Protein AF-A0A7G7GEW9-F1 (afdb_monomer_lite)

Foldseek 3Di:
DCPVVLVVCLVPDPLLPDDLVRLVVVLVVLVVVLVVDPDPVVNVVSVVSNVSSVVSNVVNVVVVVVVVPDDPPD

pLDDT: mean 79.92, std 12.78, range [37.16, 90.56]

Sequence (74 aa):
MGLGLIDWIFDNLDVQKLDKKQVVDYLAYLKEISGQETSLKKSMKYYAYKVALENRLVYLDQEAINTWHSPKRI

Secondary structure (DSSP, 8-state):
--HHHHHHHHHH--GGG--HHHHHHHHHHHHHHHTT---HHHHHHHHHHHHHHHHHHHHHHHHHHHHHT-----

Organism: NCBI:txid2086471

Radius of gyration: 15.76 Å; chains: 1; bounding box: 43×17×50 Å

Structure (mmCIF, N/CA/C/O backbone):
data_AF-A0A7G7GEW9-F1
#
_entry.id   AF-A0A7G7GEW9-F1
#
loop_
_atom_site.group_PDB
_atom_site.id
_atom_site.type_symbol
_atom_site.label_atom_id
_atom_site.label_alt_id
_atom_site.label_comp_id
_atom_site.label_asym_id
_atom_site.label_entity_id
_atom_site.label_seq_id
_atom_site.pdbx_PDB_ins_code
_atom_site.Cartn_x
_atom_site.Cartn_y
_atom_site.Cartn_z
_atom_site.occupancy
_atom_site.B_iso_or_equiv
_atom_site.auth_seq_id
_atom_site.auth_comp_id
_atom_site.auth_asym_id
_atom_site.auth_atom_id
_atom_site.pdbx_PDB_model_num
ATOM 1 N N . MET A 1 1 ? -19.435 4.258 8.686 1.00 37.16 1 MET A N 1
ATOM 2 C CA . MET A 1 1 ? -19.467 2.911 8.072 1.00 37.16 1 MET A CA 1
ATOM 3 C C . MET A 1 1 ? -18.602 2.889 6.803 1.00 37.16 1 MET A C 1
ATOM 5 O O . MET A 1 1 ? -19.140 2.812 5.713 1.00 37.16 1 MET A O 1
ATOM 9 N N . GLY A 1 2 ? -17.270 2.996 6.924 1.00 49.62 2 GLY A N 1
ATOM 10 C CA . GLY A 1 2 ? -16.337 2.969 5.772 1.00 49.62 2 GLY A CA 1
ATOM 11 C C . GLY A 1 2 ? -15.145 2.016 5.946 1.00 49.62 2 GLY A C 1
ATOM 12 O O . GLY A 1 2 ? -14.270 1.952 5.096 1.00 49.62 2 GLY A O 1
ATOM 13 N N . LEU A 1 3 ? -15.108 1.267 7.055 1.00 54.38 3 LEU A N 1
ATOM 14 C 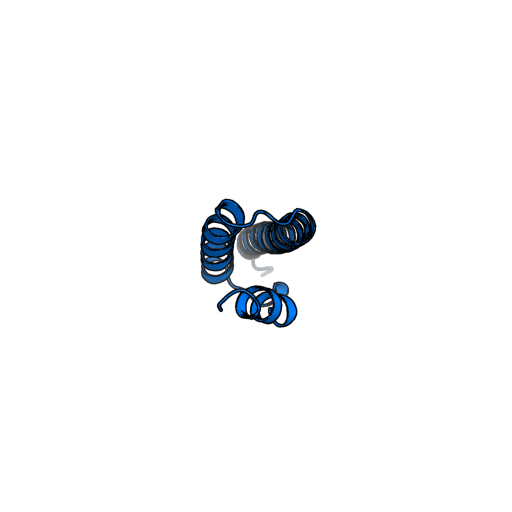CA . LEU A 1 3 ? -13.916 0.554 7.535 1.00 54.38 3 LEU A CA 1
ATOM 15 C C . LEU A 1 3 ? -13.719 -0.844 6.926 1.00 54.38 3 LEU A C 1
ATOM 17 O O . LEU A 1 3 ? -12.631 -1.383 7.041 1.00 54.38 3 LEU A O 1
ATOM 21 N N . GLY A 1 4 ? -14.742 -1.428 6.293 1.00 68.12 4 GLY A N 1
ATOM 22 C CA . GLY A 1 4 ? -14.623 -2.726 5.610 1.00 68.12 4 GLY A CA 1
ATOM 23 C C . GLY A 1 4 ? -14.133 -2.618 4.165 1.00 68.12 4 GLY A C 1
ATOM 24 O O . GLY A 1 4 ? -13.642 -3.593 3.611 1.00 68.12 4 GLY A O 1
ATOM 25 N N . LEU A 1 5 ? -14.241 -1.431 3.560 1.00 75.50 5 LEU A N 1
ATOM 26 C CA . LEU A 1 5 ? -13.844 -1.216 2.172 1.00 75.50 5 LEU A CA 1
ATOM 27 C C . LEU A 1 5 ? -12.322 -1.288 2.009 1.00 75.50 5 LEU A C 1
ATOM 29 O O . LEU A 1 5 ? -11.852 -1.818 1.018 1.00 75.50 5 LEU A O 1
ATOM 33 N N . ILE A 1 6 ? -11.560 -0.801 2.991 1.00 75.88 6 ILE A N 1
ATOM 34 C CA . ILE A 1 6 ? -10.092 -0.817 2.955 1.00 75.88 6 ILE A CA 1
ATOM 35 C C . ILE A 1 6 ? -9.574 -2.251 3.027 1.00 75.88 6 ILE A C 1
ATOM 37 O O . ILE A 1 6 ? -8.831 -2.662 2.142 1.00 75.88 6 ILE A O 1
ATOM 41 N N . ASP A 1 7 ? -9.991 -3.012 4.046 1.00 75.75 7 ASP A N 1
ATOM 42 C CA . ASP A 1 7 ? -9.633 -4.430 4.163 1.00 75.75 7 ASP A CA 1
ATOM 43 C C . ASP A 1 7 ? -10.034 -5.179 2.878 1.00 75.75 7 ASP A C 1
ATOM 45 O O . ASP A 1 7 ? -9.226 -5.912 2.325 1.00 75.75 7 ASP A O 1
ATOM 49 N N . TRP A 1 8 ? -11.227 -4.917 2.326 1.00 82.44 8 TRP A N 1
ATOM 50 C CA . TRP A 1 8 ? -11.668 -5.542 1.076 1.00 82.44 8 TRP A CA 1
ATOM 51 C C . TRP A 1 8 ? -10.822 -5.145 -0.143 1.00 82.44 8 TRP A C 1
ATOM 53 O O . TRP A 1 8 ? -10.470 -6.016 -0.934 1.00 82.44 8 TRP A O 1
ATOM 63 N N . ILE A 1 9 ? -10.481 -3.861 -0.303 1.00 81.69 9 ILE A N 1
ATOM 64 C CA . ILE A 1 9 ? -9.624 -3.388 -1.397 1.00 81.69 9 ILE A CA 1
ATOM 65 C C . ILE A 1 9 ? -8.285 -4.106 -1.316 1.00 81.69 9 ILE A C 1
ATOM 67 O O . ILE A 1 9 ? -7.884 -4.710 -2.300 1.00 81.69 9 ILE A O 1
ATOM 71 N N . PHE A 1 10 ? -7.623 -4.079 -0.159 1.00 80.62 10 PHE A N 1
ATOM 72 C CA . PHE A 1 10 ? -6.285 -4.646 -0.009 1.00 80.62 10 PHE A CA 1
ATOM 73 C C . PHE A 1 10 ? -6.259 -6.177 -0.042 1.00 80.62 10 PHE A C 1
ATOM 75 O O . PHE A 1 10 ? -5.295 -6.739 -0.554 1.00 80.62 10 PHE A O 1
ATOM 82 N N . ASP A 1 11 ? -7.316 -6.851 0.413 1.00 82.88 11 ASP A N 1
ATOM 83 C CA . ASP A 1 11 ? -7.435 -8.309 0.297 1.00 82.88 11 ASP A CA 1
ATOM 84 C C . ASP A 1 11 ? -7.676 -8.762 -1.158 1.00 82.88 11 ASP A C 1
ATOM 86 O O . ASP A 1 11 ? -7.354 -9.896 -1.508 1.00 82.88 11 ASP A O 1
ATOM 90 N N . ASN A 1 12 ? -8.202 -7.885 -2.024 1.00 84.25 12 ASN A N 1
ATOM 91 C CA . ASN A 1 12 ? -8.397 -8.150 -3.458 1.00 84.25 12 ASN A CA 1
ATOM 92 C C . ASN A 1 12 ? -7.357 -7.454 -4.354 1.00 84.25 12 ASN A C 1
ATOM 94 O O . ASN A 1 12 ? -7.397 -7.594 -5.580 1.00 84.25 12 ASN A O 1
ATOM 98 N N . LEU A 1 13 ? -6.433 -6.693 -3.766 1.00 84.12 13 LEU A N 1
ATOM 99 C CA . LEU A 1 13 ? -5.431 -5.931 -4.496 1.00 84.12 13 LEU A CA 1
ATOM 100 C C . LEU A 1 13 ? -4.282 -6.849 -4.899 1.00 84.12 13 LEU A C 1
ATOM 102 O O . LEU A 1 13 ? -3.484 -7.283 -4.068 1.00 84.12 13 LEU A O 1
ATOM 106 N N . ASP A 1 14 ? -4.144 -7.089 -6.197 1.00 85.50 14 ASP A N 1
ATOM 107 C CA . ASP A 1 14 ? -2.958 -7.749 -6.730 1.00 85.50 14 ASP A CA 1
ATOM 108 C C . ASP A 1 14 ? -1.804 -6.741 -6.822 1.00 85.50 14 ASP A C 1
ATOM 110 O O . ASP A 1 14 ? -1.588 -6.092 -7.848 1.00 85.50 14 ASP A O 1
ATOM 114 N N . VAL A 1 15 ? -1.069 -6.599 -5.715 1.00 83.75 15 VAL A N 1
ATOM 115 C CA . VAL A 1 15 ? 0.045 -5.647 -5.564 1.00 83.75 15 VAL A CA 1
ATOM 116 C C . VAL A 1 15 ? 1.090 -5.796 -6.678 1.00 83.75 15 VAL A C 1
ATOM 118 O O . VAL A 1 15 ? 1.707 -4.813 -7.080 1.00 83.75 15 VAL A O 1
ATOM 121 N N . GLN A 1 16 ? 1.266 -6.999 -7.232 1.00 83.25 16 GLN A N 1
ATOM 122 C CA . GLN A 1 16 ? 2.247 -7.265 -8.287 1.00 83.25 16 GLN A CA 1
ATOM 123 C C . GLN A 1 16 ? 1.855 -6.674 -9.645 1.00 83.25 16 GLN A C 1
ATOM 125 O O . GLN A 1 16 ? 2.723 -6.443 -10.482 1.00 83.25 16 GLN A O 1
ATOM 130 N N . LYS A 1 17 ? 0.569 -6.394 -9.877 1.00 86.69 17 LYS A N 1
ATOM 131 C CA . LYS A 1 17 ? 0.083 -5.805 -11.136 1.00 86.69 17 LYS A CA 1
ATOM 132 C C . LYS A 1 17 ? 0.034 -4.285 -11.123 1.00 86.69 17 LYS A C 1
ATOM 134 O O . LYS A 1 17 ? -0.266 -3.686 -12.152 1.00 86.69 17 LYS A O 1
ATOM 139 N N . LEU A 1 18 ? 0.322 -3.668 -9.981 1.00 88.81 18 LEU A N 1
ATOM 140 C CA . LEU A 1 18 ? 0.252 -2.222 -9.846 1.00 88.81 18 LEU A CA 1
ATOM 141 C C . LEU A 1 18 ? 1.400 -1.540 -10.581 1.00 88.81 18 LEU A C 1
ATOM 143 O O . LEU A 1 18 ? 2.546 -2.012 -10.550 1.00 88.81 18 LEU A O 1
ATOM 147 N N . ASP A 1 19 ? 1.073 -0.417 -11.215 1.00 87.62 19 ASP A N 1
ATOM 148 C CA . ASP A 1 19 ? 2.042 0.509 -11.782 1.00 87.62 19 ASP A CA 1
ATOM 149 C C . ASP A 1 19 ? 2.524 1.518 -10.727 1.00 87.62 19 ASP A C 1
ATOM 151 O O . ASP A 1 19 ? 1.947 1.665 -9.647 1.00 87.62 19 ASP A O 1
ATOM 155 N N . LYS A 1 20 ? 3.600 2.245 -11.040 1.00 86.38 20 LYS A N 1
ATOM 156 C CA . LYS A 1 20 ? 4.236 3.170 -10.092 1.00 86.38 20 LYS A CA 1
ATOM 157 C C . LYS A 1 20 ? 3.262 4.228 -9.573 1.00 86.38 20 LYS A C 1
ATOM 159 O O . LYS A 1 20 ? 3.314 4.562 -8.390 1.00 86.38 20 LYS A O 1
ATOM 164 N N . LYS A 1 21 ? 2.371 4.739 -10.430 1.00 89.56 21 LYS A N 1
ATOM 165 C CA . LYS A 1 21 ? 1.388 5.747 -10.029 1.00 89.56 21 LYS A CA 1
ATOM 166 C C . LYS A 1 21 ? 0.376 5.155 -9.053 1.00 89.56 21 LYS A C 1
ATOM 168 O O . LYS A 1 21 ? 0.191 5.720 -7.980 1.00 89.56 21 LYS A O 1
ATOM 173 N N . GLN A 1 22 ? -0.200 3.995 -9.377 1.00 88.94 22 GLN A N 1
ATOM 174 C CA . GLN A 1 22 ? -1.118 3.296 -8.478 1.00 88.94 22 GLN A CA 1
ATOM 175 C C . GLN A 1 22 ? -0.481 3.001 -7.121 1.00 88.94 22 GLN A C 1
ATOM 177 O O . GLN A 1 22 ? -1.099 3.255 -6.094 1.00 88.94 22 GLN A O 1
ATOM 182 N N . VAL A 1 23 ? 0.760 2.505 -7.092 1.00 89.56 23 VAL A N 1
ATOM 183 C CA . VAL A 1 23 ? 1.463 2.210 -5.833 1.00 89.56 23 VAL A CA 1
ATOM 184 C C . VAL A 1 23 ? 1.585 3.459 -4.954 1.00 89.56 23 VAL A C 1
ATOM 186 O O . VAL A 1 23 ? 1.306 3.394 -3.758 1.00 89.56 23 VAL A O 1
ATOM 189 N N . VAL A 1 24 ? 1.957 4.602 -5.536 1.00 9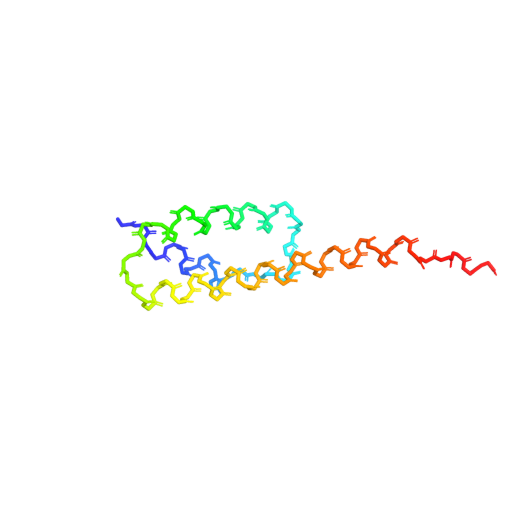0.19 24 VAL A N 1
ATOM 190 C CA . VAL A 1 24 ? 2.072 5.876 -4.807 1.00 90.19 24 VAL A CA 1
ATOM 191 C C . VAL A 1 24 ? 0.708 6.371 -4.321 1.00 90.19 24 VAL A C 1
ATOM 193 O O . VAL A 1 24 ? 0.598 6.782 -3.165 1.00 90.19 24 VAL A O 1
ATOM 196 N N . ASP A 1 25 ? -0.329 6.279 -5.154 1.00 90.06 25 ASP A N 1
ATOM 197 C CA . ASP A 1 25 ? -1.694 6.669 -4.787 1.00 90.06 25 ASP A CA 1
ATOM 198 C C . ASP A 1 25 ? -2.214 5.811 -3.617 1.00 90.06 25 ASP A C 1
ATOM 200 O O . ASP A 1 25 ? -2.735 6.340 -2.631 1.00 90.06 25 ASP A O 1
ATOM 204 N N . TYR A 1 26 ? -1.992 4.491 -3.657 1.00 89.12 26 TYR A N 1
ATOM 205 C CA . TYR A 1 26 ? -2.360 3.596 -2.559 1.00 89.12 26 TYR A CA 1
ATOM 206 C C . TYR A 1 26 ? -1.558 3.866 -1.285 1.00 89.12 26 TYR A C 1
ATOM 208 O O . TYR A 1 26 ? -2.133 3.803 -0.201 1.00 89.12 26 TYR A O 1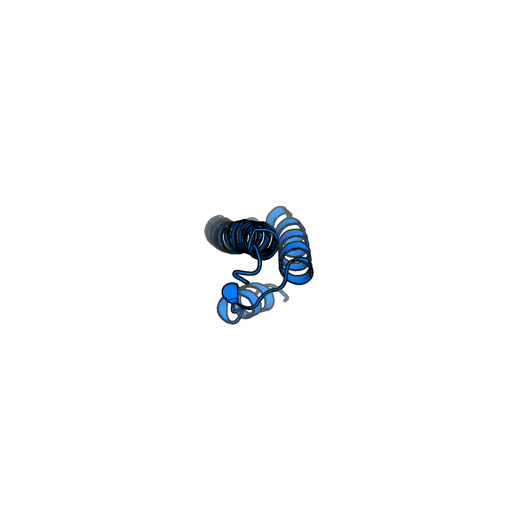
ATOM 216 N N . LEU A 1 27 ? -0.267 4.200 -1.382 1.00 89.88 27 LEU A N 1
ATOM 217 C CA . LEU A 1 27 ? 0.553 4.586 -0.227 1.00 89.88 27 LEU A CA 1
ATOM 218 C C . LEU A 1 27 ? 0.072 5.892 0.416 1.00 89.88 27 LEU A C 1
ATOM 220 O O . LEU A 1 27 ? 0.045 5.994 1.646 1.00 89.88 27 LEU A O 1
ATOM 224 N N . ALA A 1 28 ? -0.321 6.880 -0.392 1.00 89.12 28 ALA A N 1
ATOM 225 C CA . ALA A 1 28 ? -0.887 8.133 0.098 1.00 89.12 28 ALA A CA 1
ATOM 226 C C . ALA A 1 28 ? -2.202 7.878 0.845 1.00 89.12 28 ALA A C 1
ATOM 228 O O . ALA A 1 28 ? -2.353 8.311 1.989 1.00 89.12 28 ALA A O 1
ATOM 229 N N . TYR A 1 29 ? -3.086 7.075 0.252 1.00 86.62 29 TYR A N 1
ATOM 230 C CA . TYR A 1 29 ? -4.342 6.677 0.878 1.00 86.62 29 TYR A CA 1
ATOM 231 C C . TYR A 1 29 ? -4.115 5.919 2.196 1.00 86.62 29 TYR A C 1
ATOM 233 O O . TYR A 1 29 ? -4.742 6.226 3.209 1.00 86.62 29 TYR A O 1
ATOM 241 N N . LEU A 1 30 ? -3.150 4.988 2.224 1.00 87.19 30 LEU A N 1
ATOM 242 C CA . LEU A 1 30 ? -2.754 4.243 3.427 1.00 87.19 30 LEU A CA 1
ATOM 243 C C . LEU A 1 30 ? -2.267 5.163 4.551 1.00 87.19 30 LEU A C 1
ATOM 245 O O . LEU A 1 30 ? -2.570 4.943 5.726 1.00 87.19 30 LEU A O 1
ATOM 249 N N . LYS A 1 31 ? -1.528 6.216 4.199 1.00 86.25 31 LYS A N 1
ATOM 250 C CA . LYS A 1 31 ? -1.031 7.208 5.153 1.00 86.25 31 LYS A CA 1
ATOM 251 C C . LYS A 1 31 ? -2.179 7.978 5.806 1.00 86.25 31 LYS A C 1
ATOM 253 O O . LYS A 1 31 ? -2.169 8.127 7.026 1.00 86.25 31 LYS A O 1
ATOM 258 N N . GLU A 1 32 ? -3.175 8.402 5.032 1.00 85.94 32 GLU A N 1
ATOM 259 C CA . GLU A 1 32 ? -4.346 9.122 5.551 1.00 85.94 32 GLU A CA 1
ATOM 260 C C . GLU A 1 32 ? -5.160 8.273 6.536 1.00 85.94 32 GLU A C 1
ATOM 262 O O . GLU A 1 32 ? -5.492 8.737 7.628 1.00 85.94 32 GLU A O 1
ATOM 267 N N . ILE A 1 33 ? -5.420 7.007 6.198 1.00 83.06 33 ILE A N 1
ATOM 268 C CA . ILE A 1 33 ? -6.215 6.107 7.049 1.00 83.06 33 ILE A CA 1
ATOM 269 C C . ILE A 1 33 ? -5.443 5.639 8.288 1.00 83.06 33 ILE A C 1
ATOM 271 O O . ILE A 1 33 ? -6.028 5.478 9.357 1.00 83.06 33 ILE A O 1
ATOM 275 N N . SER A 1 34 ? -4.123 5.449 8.176 1.00 80.75 34 SER A N 1
ATOM 276 C CA . SER A 1 34 ? -3.296 4.972 9.290 1.00 80.75 34 SER A CA 1
ATOM 277 C C . SER A 1 34 ? -3.214 5.985 10.434 1.00 80.75 34 SER A C 1
ATOM 279 O O . SER A 1 34 ? -3.129 5.581 11.589 1.00 80.75 34 SER A O 1
ATOM 281 N N . GLY A 1 35 ? -3.312 7.287 10.133 1.00 78.69 35 GLY A N 1
ATOM 282 C CA . GLY A 1 35 ? -3.348 8.349 11.143 1.00 78.69 35 GLY A CA 1
ATOM 283 C C . GLY A 1 35 ? -4.659 8.421 11.931 1.00 78.69 35 GLY A C 1
ATOM 284 O O . GLY A 1 35 ? -4.699 9.047 12.987 1.00 78.69 35 GLY A O 1
ATOM 285 N N . GLN A 1 36 ? -5.721 7.782 11.435 1.00 81.12 36 GLN A N 1
ATOM 286 C CA . GLN A 1 36 ? -7.050 7.764 12.055 1.00 81.12 36 GLN A CA 1
ATOM 287 C C . GLN A 1 36 ? -7.376 6.418 12.727 1.00 81.12 36 GLN A C 1
ATOM 289 O O . GLN A 1 36 ? -8.390 6.303 13.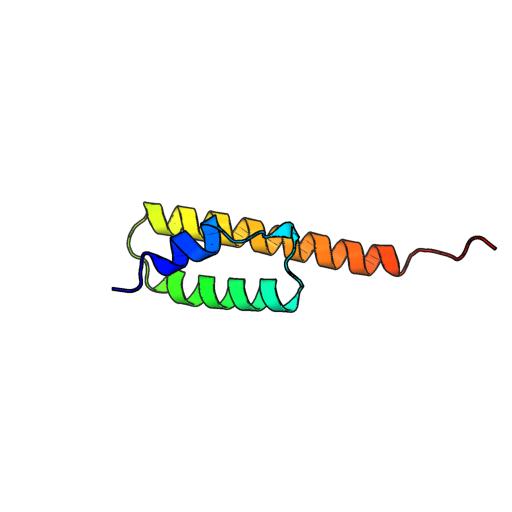416 1.00 81.12 36 GLN A O 1
ATOM 294 N N . GLU A 1 37 ? -6.540 5.394 12.536 1.00 81.44 37 GLU A N 1
ATOM 295 C CA . GLU A 1 37 ? -6.779 4.043 13.041 1.00 81.44 37 GLU A CA 1
ATOM 296 C C . GLU A 1 37 ? -6.206 3.855 14.448 1.00 81.44 37 GLU A C 1
ATOM 298 O O . GLU A 1 37 ? -4.996 3.905 14.665 1.00 81.44 37 GLU A O 1
ATOM 303 N N . THR A 1 38 ? -7.088 3.593 15.410 1.00 79.12 38 THR A N 1
ATOM 304 C CA . THR A 1 38 ? -6.736 3.417 16.826 1.00 79.12 38 THR A CA 1
ATOM 305 C C . THR A 1 38 ? -6.590 1.948 17.223 1.00 79.12 38 THR A C 1
ATOM 307 O O . THR A 1 38 ? -6.053 1.643 18.290 1.00 79.12 38 THR A O 1
ATOM 310 N N . SER A 1 39 ? -7.042 1.010 16.383 1.00 85.38 39 SER A N 1
ATOM 311 C CA . SER A 1 39 ? -6.910 -0.420 16.645 1.00 85.38 39 SER A CA 1
ATOM 312 C C . SER A 1 39 ? -5.528 -0.935 16.255 1.00 85.38 39 SER A C 1
ATOM 314 O O . SER A 1 39 ? -5.222 -1.067 15.071 1.00 85.38 39 SER A O 1
ATOM 316 N N . LEU A 1 40 ? -4.740 -1.370 17.245 1.00 81.00 40 LEU A N 1
ATOM 317 C CA . LEU A 1 40 ? -3.409 -1.956 17.033 1.00 81.00 40 LEU A CA 1
ATOM 318 C C . LEU A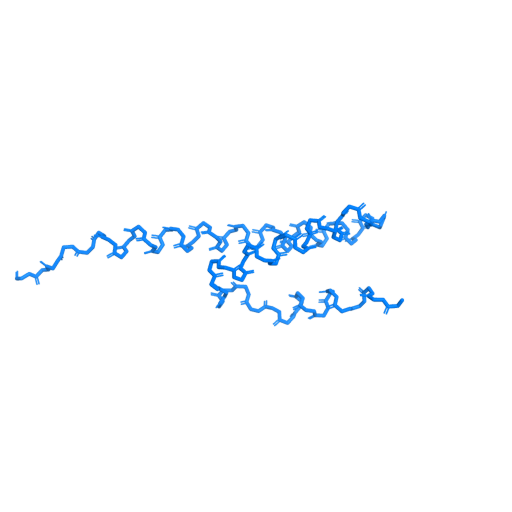 1 40 ? -3.405 -3.072 15.972 1.00 81.00 40 LEU A C 1
ATOM 320 O O . LEU A 1 40 ? -2.527 -3.117 15.113 1.00 81.00 40 LEU A O 1
ATOM 324 N N . LYS A 1 41 ? -4.414 -3.953 15.994 1.00 82.81 41 LYS A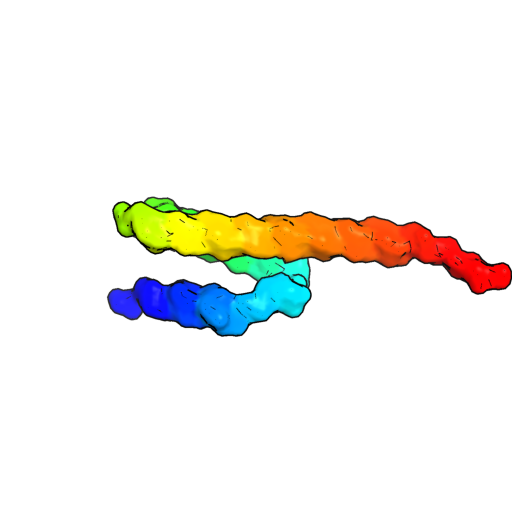 N 1
ATOM 325 C CA . LYS A 1 41 ? -4.545 -5.057 15.031 1.00 82.81 41 LYS A CA 1
ATOM 326 C C . LYS A 1 41 ? -4.650 -4.546 13.592 1.00 82.81 41 LYS A C 1
ATOM 328 O O . LYS A 1 41 ? -4.060 -5.130 12.685 1.00 82.81 41 LYS A O 1
ATOM 333 N N . LYS A 1 42 ? -5.404 -3.469 13.379 1.00 81.19 42 LYS A N 1
ATOM 334 C CA . LYS A 1 42 ? -5.579 -2.863 12.057 1.00 81.19 42 LYS A CA 1
ATOM 335 C C . LYS A 1 42 ? -4.373 -2.032 11.655 1.00 81.19 42 LYS A C 1
ATOM 337 O O . LYS A 1 42 ? -3.941 -2.140 10.515 1.00 81.19 42 LYS A O 1
ATOM 342 N N . SER A 1 43 ? -3.761 -1.312 12.593 1.00 82.69 43 SER A N 1
ATOM 343 C CA . SER A 1 43 ? -2.493 -0.626 12.348 1.00 82.69 43 SER A CA 1
ATOM 344 C C . SER A 1 43 ? -1.439 -1.611 11.834 1.00 82.69 43 SER A C 1
ATOM 346 O O . SER A 1 43 ? -0.813 -1.345 10.815 1.00 82.69 43 SER A O 1
ATOM 348 N N . MET A 1 44 ? -1.300 -2.791 12.455 1.00 86.12 44 MET A N 1
ATOM 349 C CA . MET A 1 44 ? -0.376 -3.833 11.981 1.00 86.12 44 MET A CA 1
ATOM 350 C C . MET A 1 44 ? -0.705 -4.322 10.563 1.00 86.12 44 MET A C 1
ATOM 352 O O . MET A 1 44 ? 0.207 -4.466 9.750 1.00 86.12 44 MET A O 1
ATOM 356 N N . LYS A 1 45 ? -1.987 -4.538 10.237 1.00 85.75 45 LYS A N 1
ATOM 357 C CA . LYS A 1 45 ? -2.407 -4.883 8.867 1.00 85.75 45 LYS A CA 1
ATOM 358 C C . LYS A 1 45 ? -2.042 -3.792 7.860 1.00 85.75 45 LYS A C 1
ATOM 360 O O . LYS A 1 45 ? -1.464 -4.084 6.821 1.00 85.75 45 LYS A O 1
ATOM 365 N N . TYR A 1 46 ? -2.333 -2.535 8.180 1.00 86.19 46 TYR A N 1
ATOM 366 C CA . TYR A 1 46 ? -2.015 -1.395 7.323 1.00 86.19 46 TYR A CA 1
ATOM 367 C C . TYR A 1 46 ? -0.506 -1.254 7.104 1.00 86.19 46 TYR A C 1
ATOM 369 O O . TYR A 1 46 ? -0.068 -1.017 5.981 1.00 86.19 46 TYR A O 1
ATOM 377 N N . TYR A 1 47 ? 0.305 -1.497 8.136 1.00 86.69 47 TYR A N 1
ATOM 378 C CA . TYR A 1 47 ? 1.757 -1.579 7.985 1.00 86.69 47 TYR A CA 1
ATOM 379 C C . TYR A 1 47 ? 2.185 -2.710 7.045 1.00 86.69 47 TYR A C 1
ATOM 381 O O . TYR A 1 47 ? 3.061 -2.494 6.211 1.00 86.69 47 TYR A O 1
ATOM 389 N N . ALA A 1 48 ? 1.558 -3.886 7.122 1.00 88.38 48 ALA A N 1
ATOM 390 C CA . ALA A 1 48 ? 1.854 -4.983 6.202 1.00 88.38 48 ALA A CA 1
ATOM 391 C C . ALA A 1 48 ? 1.532 -4.610 4.743 1.00 88.38 48 ALA A C 1
ATOM 393 O O . ALA A 1 48 ? 2.359 -4.829 3.856 1.00 88.38 48 ALA A O 1
ATOM 394 N N . TYR A 1 49 ? 0.381 -3.976 4.496 1.00 88.44 49 TYR A N 1
ATOM 395 C CA . TYR A 1 49 ? 0.021 -3.481 3.164 1.00 88.44 49 TYR A CA 1
ATOM 396 C C . TYR A 1 49 ? 0.994 -2.408 2.662 1.00 88.44 49 TYR A C 1
ATOM 398 O O . TYR A 1 49 ? 1.413 -2.446 1.505 1.00 88.44 49 TYR A O 1
ATOM 406 N N . LYS A 1 50 ? 1.416 -1.490 3.539 1.00 90.06 50 LYS A N 1
ATOM 407 C CA . LYS A 1 50 ? 2.423 -0.474 3.220 1.00 90.06 50 LYS A CA 1
ATOM 408 C C . LYS A 1 50 ? 3.737 -1.112 2.762 1.00 90.06 50 LYS A C 1
ATOM 410 O O . LYS A 1 50 ? 4.245 -0.749 1.707 1.00 90.06 50 LYS A O 1
ATOM 415 N N . VAL A 1 51 ? 4.251 -2.087 3.513 1.00 90.50 51 VAL A N 1
ATOM 416 C CA . VAL A 1 51 ? 5.499 -2.789 3.167 1.00 90.50 51 VAL A CA 1
ATOM 417 C C . VAL A 1 51 ? 5.375 -3.504 1.819 1.00 90.50 51 VAL A C 1
ATOM 419 O O . VAL A 1 51 ? 6.297 -3.454 1.009 1.00 90.50 51 VAL A O 1
ATOM 422 N N . ALA A 1 52 ? 4.232 -4.137 1.537 1.00 90.12 52 ALA A N 1
ATOM 423 C CA . ALA A 1 52 ? 3.998 -4.792 0.251 1.00 90.12 52 ALA A CA 1
ATOM 424 C C . ALA A 1 52 ? 4.051 -3.802 -0.930 1.00 90.12 52 ALA A C 1
ATOM 426 O O . ALA A 1 52 ? 4.685 -4.088 -1.947 1.00 90.12 52 ALA A O 1
ATOM 427 N N . LEU A 1 53 ? 3.437 -2.625 -0.779 1.00 90.06 53 LEU A N 1
ATOM 428 C CA . LEU A 1 53 ? 3.464 -1.556 -1.781 1.00 90.06 53 LEU A CA 1
ATOM 429 C C . LEU A 1 53 ? 4.868 -0.961 -1.964 1.00 90.06 53 LEU A C 1
ATOM 431 O O . LEU A 1 53 ? 5.312 -0.782 -3.096 1.00 90.06 53 LEU A O 1
ATOM 435 N N . GLU A 1 54 ? 5.593 -0.693 -0.875 1.00 89.75 54 GLU A N 1
ATOM 436 C CA . GLU A 1 54 ? 6.971 -0.185 -0.934 1.00 89.75 54 GLU A CA 1
ATOM 437 C C . GLU A 1 54 ? 7.905 -1.184 -1.634 1.00 89.75 54 GLU A C 1
ATOM 439 O O . GLU A 1 54 ? 8.692 -0.795 -2.495 1.00 89.75 54 GLU A O 1
ATOM 444 N N . ASN A 1 55 ? 7.761 -2.483 -1.359 1.00 90.56 55 ASN A N 1
ATOM 445 C CA . ASN A 1 55 ? 8.518 -3.523 -2.060 1.00 90.56 55 ASN A CA 1
ATOM 446 C C . ASN A 1 55 ? 8.208 -3.553 -3.562 1.00 90.56 55 ASN A C 1
ATOM 448 O O . ASN A 1 55 ? 9.120 -3.709 -4.377 1.00 90.56 55 ASN A O 1
ATOM 452 N N . ARG A 1 56 ? 6.940 -3.369 -3.953 1.00 89.62 56 ARG A N 1
ATOM 453 C CA . ARG A 1 56 ? 6.572 -3.263 -5.372 1.00 89.62 56 ARG A CA 1
ATOM 454 C C . ARG A 1 56 ? 7.199 -2.035 -6.025 1.00 89.62 56 ARG A C 1
ATOM 456 O O . ARG A 1 56 ? 7.657 -2.139 -7.158 1.00 89.62 56 ARG A O 1
ATOM 463 N N . LEU A 1 57 ? 7.251 -0.904 -5.323 1.00 88.81 57 LEU A N 1
ATOM 464 C CA . LEU A 1 57 ? 7.898 0.310 -5.822 1.00 88.81 57 LEU A CA 1
ATOM 465 C C . LEU A 1 57 ? 9.386 0.074 -6.105 1.00 88.81 57 LEU A C 1
ATOM 467 O O . LEU A 1 57 ? 9.865 0.423 -7.180 1.00 88.81 57 LEU A O 1
ATOM 471 N N . VAL A 1 58 ? 10.088 -0.587 -5.179 1.00 89.69 58 VAL A N 1
ATOM 472 C CA . VAL A 1 58 ? 11.496 -0.972 -5.358 1.00 89.69 58 VAL A CA 1
ATOM 473 C C . VAL A 1 58 ? 11.666 -1.888 -6.570 1.00 89.69 58 VAL A C 1
ATOM 475 O O . VAL A 1 58 ? 12.588 -1.691 -7.359 1.00 89.69 58 VAL A O 1
ATOM 478 N N . TYR A 1 59 ? 10.774 -2.865 -6.750 1.00 89.56 59 TYR A N 1
ATOM 479 C CA . TYR A 1 59 ? 10.828 -3.771 -7.897 1.00 89.56 59 TYR A CA 1
ATOM 480 C C . TYR A 1 59 ? 10.597 -3.033 -9.223 1.00 89.56 59 TYR A C 1
ATOM 482 O O . TYR A 1 59 ? 11.360 -3.218 -10.164 1.00 89.56 59 TYR A O 1
ATOM 490 N N . LEU A 1 60 ? 9.612 -2.133 -9.284 1.00 87.69 60 LEU A N 1
ATOM 491 C CA . LEU A 1 60 ? 9.358 -1.289 -10.456 1.00 87.69 60 LEU A CA 1
ATOM 492 C C . LEU A 1 60 ? 10.558 -0.397 -10.803 1.00 87.69 60 LEU A C 1
ATOM 494 O O . LEU A 1 60 ? 10.889 -0.237 -11.977 1.00 87.69 60 LEU A O 1
ATOM 498 N N . ASP A 1 61 ? 11.227 0.168 -9.795 1.00 85.44 61 ASP A N 1
ATOM 499 C CA . ASP A 1 61 ? 12.444 0.955 -10.005 1.00 85.44 61 ASP A CA 1
ATOM 500 C C . ASP A 1 61 ? 13.600 0.073 -10.516 1.00 85.44 61 ASP A C 1
ATOM 502 O O . ASP A 1 61 ? 14.329 0.479 -11.421 1.00 85.44 61 ASP A O 1
ATOM 506 N N . GLN A 1 62 ? 13.735 -1.163 -10.025 1.00 86.12 62 GLN A N 1
ATOM 507 C CA . GLN A 1 62 ? 14.700 -2.133 -10.560 1.00 86.12 62 GLN A CA 1
ATOM 508 C C . GLN A 1 62 ? 14.382 -2.542 -12.007 1.00 86.12 62 GLN A C 1
ATOM 510 O O . GLN A 1 62 ? 15.292 -2.614 -12.830 1.00 86.12 62 GLN A O 1
ATOM 515 N N . GLU A 1 63 ? 13.114 -2.779 -12.352 1.00 84.81 63 GLU A N 1
ATOM 516 C CA . GLU A 1 63 ? 12.677 -3.065 -13.727 1.00 84.81 63 GLU A CA 1
ATOM 517 C C . GLU A 1 63 ? 12.995 -1.895 -14.670 1.00 84.81 63 GLU A C 1
ATOM 519 O O . GLU A 1 63 ? 13.504 -2.102 -15.776 1.00 84.81 63 GLU A O 1
ATOM 524 N N . ALA A 1 64 ? 12.769 -0.658 -14.222 1.00 80.00 64 ALA A N 1
ATOM 525 C CA . ALA A 1 64 ? 13.118 0.541 -14.978 1.00 80.00 64 ALA A CA 1
ATOM 526 C C . ALA A 1 64 ? 14.635 0.657 -15.220 1.00 80.00 64 ALA A C 1
ATOM 528 O O . ALA A 1 64 ? 15.060 1.037 -16.309 1.00 80.00 64 ALA A O 1
ATOM 529 N N . ILE A 1 65 ? 15.465 0.280 -14.246 1.00 77.56 65 ILE A N 1
ATOM 530 C CA . ILE A 1 65 ? 16.930 0.271 -14.397 1.00 77.56 65 ILE A CA 1
ATOM 531 C C . ILE A 1 65 ? 17.386 -0.870 -15.326 1.00 77.56 65 ILE A C 1
ATOM 533 O O . ILE A 1 65 ? 18.234 -0.669 -16.197 1.00 77.56 65 ILE A O 1
ATOM 537 N N . ASN A 1 66 ? 16.807 -2.065 -15.191 1.00 67.81 66 ASN A N 1
ATOM 538 C CA . ASN A 1 66 ? 17.185 -3.242 -15.979 1.00 67.81 66 ASN A CA 1
ATOM 539 C C . ASN A 1 66 ? 16.776 -3.129 -17.457 1.00 67.81 66 ASN A C 1
ATOM 541 O O . ASN A 1 66 ? 17.495 -3.606 -18.337 1.00 67.81 66 ASN A O 1
ATOM 545 N N . THR A 1 67 ? 15.660 -2.459 -17.752 1.00 59.72 67 THR A N 1
ATOM 546 C CA . THR A 1 67 ? 15.234 -2.168 -19.134 1.00 59.72 67 THR A CA 1
ATOM 547 C C . THR A 1 67 ? 16.163 -1.175 -19.841 1.00 59.72 67 THR A C 1
ATOM 549 O O . THR A 1 67 ? 16.335 -1.268 -21.055 1.00 59.72 67 THR A O 1
ATOM 552 N N . TRP A 1 68 ? 16.845 -0.294 -19.102 1.00 56.44 68 TRP A N 1
ATOM 553 C CA . TRP A 1 68 ? 17.885 0.593 -19.642 1.00 56.44 68 TRP A CA 1
ATOM 554 C C . TRP A 1 68 ? 19.211 -0.121 -19.947 1.00 56.44 68 TRP A C 1
ATOM 556 O O . TRP A 1 68 ? 19.942 0.293 -20.845 1.00 56.44 68 TRP A O 1
ATOM 566 N N . HIS A 1 69 ? 19.515 -1.216 -19.246 1.00 53.25 69 HIS A N 1
ATOM 567 C CA . HIS A 1 69 ? 20.778 -1.953 -19.359 1.00 53.25 69 HIS A CA 1
ATOM 568 C C . HIS A 1 69 ? 20.731 -3.173 -20.295 1.00 53.25 69 HIS A C 1
ATOM 570 O O . HIS A 1 69 ? 21.559 -4.073 -20.169 1.00 53.25 69 HIS A O 1
ATOM 576 N N . SER A 1 70 ? 19.819 -3.211 -21.270 1.00 47.81 70 SER A N 1
ATOM 577 C CA . SER A 1 70 ? 19.909 -4.169 -22.380 1.00 47.81 70 SER A CA 1
ATOM 578 C C . SER A 1 70 ? 20.722 -3.570 -23.535 1.00 47.81 70 SER A C 1
ATOM 580 O O . SER A 1 70 ? 20.141 -2.901 -24.395 1.00 47.81 70 SER A O 1
ATOM 582 N N . PRO A 1 71 ? 22.053 -3.790 -23.624 1.00 51.41 71 PRO A N 1
ATOM 583 C CA . PRO A 1 71 ? 22.745 -3.560 -24.878 1.00 51.41 71 PRO A CA 1
ATOM 584 C C . PRO A 1 71 ? 22.125 -4.513 -25.898 1.00 51.41 71 PRO A C 1
ATOM 586 O O . PRO A 1 71 ? 22.105 -5.730 -25.693 1.00 51.41 71 PRO A O 1
ATOM 589 N N . LYS A 1 72 ? 21.590 -3.957 -26.991 1.00 51.06 72 LYS A N 1
ATOM 590 C CA . LYS A 1 72 ? 21.278 -4.724 -28.198 1.00 51.06 72 LYS A CA 1
ATOM 591 C C . LYS A 1 72 ? 22.490 -5.607 -28.497 1.00 51.06 72 LYS A C 1
ATOM 593 O O . LYS A 1 72 ? 23.537 -5.093 -28.882 1.00 51.06 72 LYS A O 1
ATOM 598 N N . ARG A 1 73 ? 22.359 -6.918 -28.290 1.00 53.50 73 ARG A N 1
ATOM 599 C CA . ARG A 1 73 ? 23.269 -7.890 -28.890 1.00 53.50 73 ARG A CA 1
ATOM 600 C C . ARG A 1 73 ? 22.944 -7.886 -30.380 1.00 53.50 73 ARG A C 1
ATOM 602 O O . ARG A 1 73 ? 21.931 -8.451 -30.783 1.00 53.50 73 ARG A O 1
ATOM 609 N N . ILE A 1 74 ? 23.726 -7.104 -31.122 1.00 57.03 74 ILE A N 1
ATOM 610 C CA . ILE A 1 74 ? 23.852 -7.171 -32.581 1.00 57.03 74 ILE A CA 1
ATOM 611 C C . ILE A 1 74 ? 24.749 -8.366 -32.890 1.00 57.03 74 ILE A C 1
ATOM 613 O O . ILE A 1 74 ? 25.749 -8.527 -32.151 1.00 57.03 74 ILE A O 1
#